Protein AF-A0A1Y2R6Y1-F1 (afdb_monomer)

Secondary structure (DSSP, 8-state):
---------PPPHHHHHHHHHHT-SEEEE-TTS-EEEEEE-SSSEEEEES-BTTB-SEEEEES-HHHHHHHHHH--STT---SS-SEEEPPPPTT----

Radius of gyration: 14.24 Å; Cα contacts (8 Å, |Δi|>4): 161; chains: 1; bounding box: 48×31×32 Å

Foldseek 3Di:
DDPPPPPVPDPDVFQVLLCVVVVFPGKDQAQVRWIKTWHDDPQWIKIFTRQGNVGGFKIFTANDPVLNVVQVVVDRHSPDDRPHGPDIDHTDPDPPDDD

Solvent-accessible surface area (backbone atoms only — not comparable to full-atom values): 5934 Å² total; per-residue (Å²): 137,81,82,81,79,80,63,83,73,69,81,50,67,65,40,54,50,40,22,65,77,67,66,36,78,44,54,45,72,29,86,76,70,38,24,37,36,33,31,80,53,100,79,33,24,34,40,32,24,46,44,48,94,90,46,59,36,37,42,39,30,12,73,48,57,65,58,42,53,54,44,61,71,67,52,49,46,61,82,59,77,73,84,81,56,78,46,67,57,77,74,50,65,90,84,71,70,84,126

pLDDT: mean 79.42, std 15.87, range [40.0, 93.81]

Structure (mmCIF, N/CA/C/O backbone):
data_AF-A0A1Y2R6Y1-F1
#
_entry.id   AF-A0A1Y2R6Y1-F1
#
loop_
_atom_site.group_PDB
_atom_site.id
_atom_site.type_symbol
_atom_site.label_atom_id
_atom_site.label_alt_id
_atom_site.label_comp_id
_atom_site.label_asym_id
_atom_site.label_entity_id
_atom_site.label_seq_id
_atom_site.pdbx_PDB_ins_code
_atom_site.Cartn_x
_atom_site.Cartn_y
_atom_site.Cartn_z
_atom_site.occupancy
_atom_site.B_iso_or_equiv
_atom_site.auth_seq_id
_atom_site.auth_comp_id
_atom_site.auth_asym_i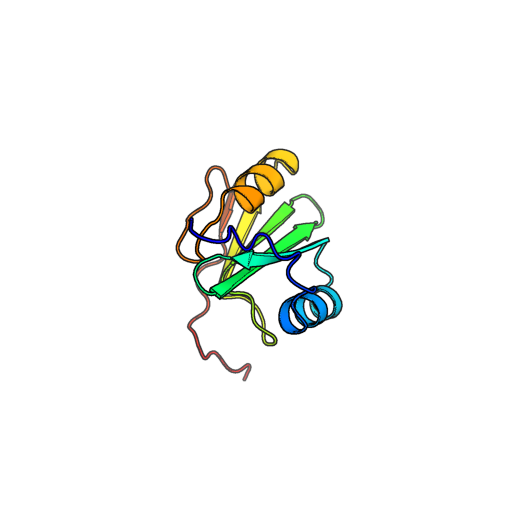d
_atom_site.auth_atom_id
_atom_site.pdbx_PDB_model_num
ATOM 1 N N . MET A 1 1 ? 32.457 11.940 7.982 1.00 40.00 1 MET A N 1
ATOM 2 C CA . MET A 1 1 ? 31.277 12.726 7.565 1.00 40.00 1 MET A CA 1
ATOM 3 C C . MET A 1 1 ? 30.648 12.012 6.386 1.00 40.00 1 MET A C 1
ATOM 5 O O . MET A 1 1 ? 31.195 12.081 5.297 1.00 40.00 1 MET A O 1
ATOM 9 N N . VAL A 1 2 ? 29.580 11.251 6.617 1.00 43.88 2 VAL A N 1
ATOM 10 C CA . VAL A 1 2 ? 28.785 10.663 5.532 1.00 43.88 2 VAL A CA 1
ATOM 11 C C . VAL A 1 2 ? 27.747 11.703 5.104 1.00 43.88 2 VAL A C 1
ATOM 13 O O . VAL A 1 2 ? 27.055 12.231 5.977 1.00 43.88 2 VAL A O 1
ATOM 16 N N . PRO A 1 3 ? 27.655 12.079 3.819 1.00 46.56 3 PRO A N 1
ATOM 17 C CA . PRO A 1 3 ? 26.595 12.965 3.379 1.00 46.56 3 PRO A CA 1
ATOM 18 C C . PRO A 1 3 ? 25.276 12.194 3.449 1.00 46.56 3 PRO A C 1
ATOM 20 O O . PRO A 1 3 ? 25.061 11.217 2.737 1.00 46.56 3 PRO A O 1
ATOM 23 N N . SER A 1 4 ? 24.417 12.636 4.363 1.00 47.62 4 SER A N 1
ATOM 24 C CA . SER A 1 4 ? 23.033 12.201 4.492 1.00 47.62 4 SER A CA 1
ATOM 25 C C . SER A 1 4 ? 22.275 12.652 3.240 1.00 47.62 4 SER A C 1
ATOM 27 O O . SER A 1 4 ? 21.855 13.804 3.136 1.00 47.62 4 SER A O 1
ATOM 29 N N . GLN A 1 5 ? 22.172 11.769 2.246 1.00 45.47 5 GLN A N 1
ATOM 30 C CA . GLN A 1 5 ? 21.352 11.963 1.051 1.00 45.47 5 GLN A CA 1
ATOM 31 C C . GLN A 1 5 ? 19.873 11.752 1.401 1.00 45.47 5 GLN A C 1
ATOM 33 O O . GLN A 1 5 ? 19.244 10.800 0.958 1.00 45.47 5 GLN A O 1
ATOM 38 N N . PHE A 1 6 ? 19.279 12.680 2.149 1.00 46.78 6 PHE A N 1
ATOM 39 C CA . PHE A 1 6 ? 17.848 12.956 1.995 1.00 46.78 6 PHE A CA 1
ATOM 40 C C . PHE A 1 6 ? 17.689 13.897 0.798 1.00 46.78 6 PHE A C 1
ATOM 42 O O . PHE A 1 6 ? 17.281 15.049 0.928 1.00 46.78 6 PHE A O 1
ATOM 49 N N . ALA A 1 7 ? 18.103 13.430 -0.382 1.00 44.59 7 ALA A N 1
ATOM 50 C CA . ALA A 1 7 ? 17.691 14.072 -1.616 1.00 44.59 7 ALA A CA 1
ATOM 51 C C . ALA A 1 7 ? 16.187 13.834 -1.721 1.00 44.59 7 ALA A C 1
ATOM 53 O O . ALA A 1 7 ? 15.746 12.690 -1.621 1.00 44.59 7 ALA A O 1
ATOM 54 N N . ALA A 1 8 ? 15.407 14.904 -1.867 1.00 46.84 8 ALA A N 1
ATOM 55 C CA . ALA A 1 8 ? 14.015 14.807 -2.270 1.00 46.84 8 ALA A CA 1
ATOM 56 C C . ALA A 1 8 ? 13.969 13.937 -3.533 1.00 46.84 8 ALA A C 1
ATOM 58 O O . ALA A 1 8 ? 14.375 14.377 -4.609 1.00 46.84 8 ALA A O 1
ATOM 59 N N . VAL A 1 9 ? 13.596 12.667 -3.358 1.00 52.00 9 VAL A N 1
ATOM 60 C CA . VAL A 1 9 ? 13.491 11.691 -4.437 1.00 52.00 9 VAL A CA 1
ATOM 61 C C . VAL A 1 9 ? 12.464 12.273 -5.392 1.00 52.00 9 VAL A C 1
ATOM 63 O O . VAL A 1 9 ? 11.314 12.488 -5.005 1.00 52.00 9 VAL A O 1
ATOM 66 N N . ALA A 1 10 ? 12.906 12.618 -6.603 1.00 52.94 10 ALA A N 1
ATOM 67 C CA . ALA A 1 10 ? 12.000 12.983 -7.680 1.00 52.94 10 ALA A CA 1
ATOM 68 C C . ALA A 1 10 ? 10.878 11.934 -7.728 1.00 52.94 10 ALA A C 1
ATOM 70 O O . ALA A 1 10 ? 11.188 10.753 -7.540 1.00 52.94 10 ALA A O 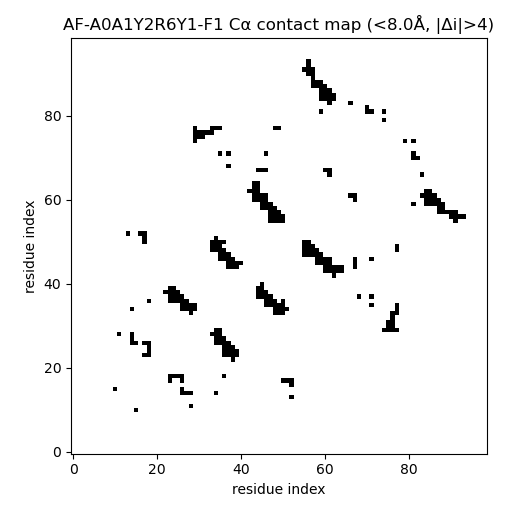1
ATOM 71 N N . PRO A 1 11 ? 9.604 12.333 -7.910 1.00 59.38 11 PRO A N 1
ATOM 72 C CA . PRO A 1 11 ? 8.507 11.378 -7.966 1.00 59.38 11 PRO A CA 1
ATOM 73 C C . PRO A 1 11 ? 8.881 10.291 -8.968 1.00 59.38 11 PRO A C 1
ATOM 75 O O . PRO A 1 11 ? 9.224 10.581 -10.114 1.00 59.38 11 PRO A O 1
ATOM 78 N N . ASP A 1 12 ? 8.941 9.054 -8.479 1.00 73.88 12 ASP A N 1
ATOM 79 C CA . ASP A 1 12 ? 9.373 7.932 -9.292 1.00 73.88 12 ASP A CA 1
ATOM 80 C C . ASP A 1 12 ? 8.388 7.813 -10.469 1.00 73.88 12 ASP A C 1
ATOM 82 O O . ASP A 1 12 ? 7.182 7.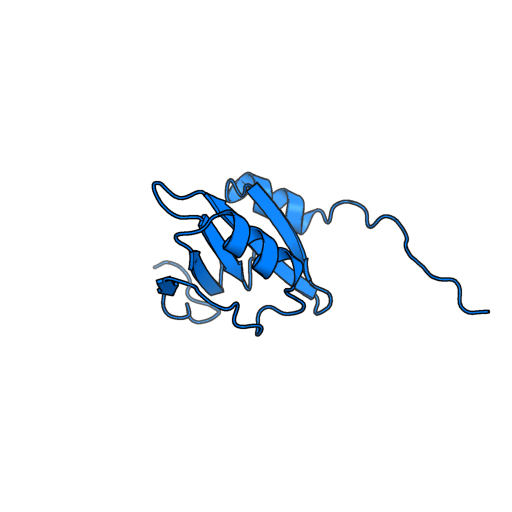671 -10.227 1.00 73.88 12 ASP A O 1
ATOM 86 N N . PRO A 1 13 ? 8.853 7.919 -11.729 1.00 81.94 13 PRO A N 1
ATOM 87 C CA . PRO A 1 13 ? 7.961 7.970 -12.884 1.00 81.94 13 PRO A CA 1
ATOM 88 C C . PRO A 1 13 ? 7.126 6.690 -13.015 1.00 81.94 13 PRO A C 1
ATOM 90 O O . PRO A 1 13 ? 6.011 6.725 -13.542 1.00 81.94 13 PRO A O 1
ATOM 93 N N . GLU A 1 14 ? 7.624 5.561 -12.498 1.00 84.81 14 GLU A N 1
ATOM 94 C CA . GLU A 1 14 ? 6.871 4.312 -12.414 1.00 84.81 14 GLU A CA 1
ATOM 95 C C . GLU A 1 14 ? 5.727 4.435 -11.400 1.00 84.81 14 GLU A C 1
ATOM 97 O O . GLU A 1 14 ? 4.588 4.084 -11.710 1.00 84.81 14 GLU A O 1
ATOM 102 N N . CYS A 1 15 ? 5.993 5.002 -10.219 1.00 87.00 15 CYS A N 1
ATOM 103 C CA . CYS A 1 15 ? 4.971 5.231 -9.196 1.00 87.00 15 CYS A CA 1
ATOM 104 C C . CYS A 1 15 ? 3.885 6.200 -9.670 1.00 87.00 15 CYS A C 1
ATOM 106 O O . CYS A 1 15 ? 2.707 5.931 -9.447 1.00 87.00 15 CYS A O 1
ATOM 108 N N . GLU A 1 16 ? 4.256 7.289 -10.347 1.00 87.88 16 GLU A N 1
ATOM 109 C CA . GLU A 1 16 ? 3.291 8.247 -10.900 1.00 87.88 16 GLU A CA 1
ATOM 110 C C . GLU A 1 16 ? 2.404 7.585 -11.962 1.00 87.88 16 GLU A C 1
ATOM 112 O O . GLU A 1 16 ? 1.176 7.703 -11.926 1.00 87.88 16 GLU A O 1
ATOM 117 N N . THR A 1 17 ? 3.012 6.806 -12.859 1.00 88.12 17 THR A N 1
ATOM 118 C CA . THR A 1 17 ? 2.281 6.058 -13.887 1.00 88.12 17 THR A CA 1
ATOM 119 C C . THR A 1 17 ? 1.314 5.052 -13.259 1.00 88.12 17 THR A C 1
ATOM 121 O O . THR A 1 17 ? 0.138 5.007 -13.623 1.00 88.12 17 THR A O 1
ATOM 124 N N . ILE A 1 18 ? 1.774 4.265 -12.281 1.00 88.75 18 ILE A N 1
ATOM 125 C CA . ILE A 1 18 ? 0.939 3.298 -11.553 1.00 88.75 18 ILE A CA 1
ATOM 126 C C . ILE A 1 18 ? -0.201 4.015 -10.826 1.00 88.75 18 ILE A C 1
ATOM 128 O O . ILE A 1 18 ? -1.340 3.545 -10.864 1.00 88.75 18 ILE A O 1
ATOM 132 N N . GLN A 1 19 ? 0.078 5.161 -10.201 1.00 90.69 19 GLN A N 1
ATOM 133 C CA . GLN A 1 19 ? -0.919 5.961 -9.498 1.00 90.69 19 GLN A CA 1
ATOM 134 C C . GLN A 1 19 ? -2.041 6.419 -10.429 1.00 90.69 19 GLN A C 1
ATOM 136 O O . GLN A 1 19 ? -3.215 6.232 -10.100 1.00 90.69 19 GLN A O 1
ATOM 141 N N . GLN A 1 20 ? -1.687 6.961 -11.595 1.00 87.12 20 GLN A N 1
ATOM 142 C CA . GLN A 1 20 ? -2.651 7.447 -12.581 1.00 87.12 20 GLN A CA 1
ATOM 143 C C . GLN A 1 20 ? -3.460 6.303 -13.208 1.00 87.12 20 GLN A C 1
ATOM 145 O O . GLN A 1 20 ? -4.685 6.386 -13.279 1.00 87.12 20 GLN A O 1
ATOM 150 N N . LEU A 1 21 ? -2.805 5.211 -13.616 1.00 86.75 21 LEU A N 1
ATOM 151 C CA . LEU A 1 21 ? -3.476 4.079 -14.266 1.00 86.75 21 LEU A CA 1
ATOM 152 C C . LEU A 1 21 ? -4.384 3.294 -13.314 1.00 86.75 21 LEU A C 1
ATOM 154 O O . LEU A 1 21 ? -5.445 2.819 -13.717 1.00 86.75 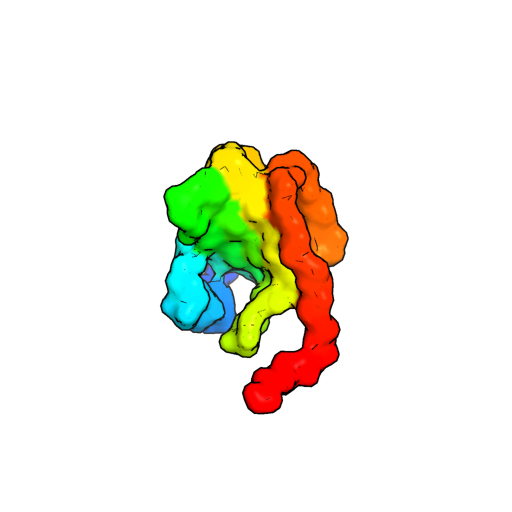21 LEU A O 1
ATOM 158 N N . GLY A 1 22 ? -3.966 3.138 -12.058 1.00 82.50 22 GLY A N 1
ATOM 159 C CA . GLY A 1 22 ? -4.725 2.415 -11.040 1.00 82.50 22 GLY A CA 1
ATOM 160 C C . GLY A 1 22 ? -5.749 3.265 -10.289 1.00 82.50 22 GLY A C 1
ATOM 161 O O . GLY A 1 22 ? -6.532 2.713 -9.514 1.00 82.50 22 GLY A O 1
ATOM 162 N N . ASN A 1 23 ? -5.758 4.586 -10.513 1.00 87.38 23 ASN A N 1
ATOM 163 C CA . ASN A 1 23 ? -6.530 5.556 -9.736 1.00 87.38 23 ASN A CA 1
ATOM 164 C C . ASN A 1 23 ? -6.317 5.366 -8.220 1.00 87.38 23 ASN A C 1
ATOM 166 O O . ASN A 1 23 ? -7.267 5.232 -7.439 1.00 87.38 23 ASN A O 1
ATOM 170 N N . TYR A 1 24 ? -5.046 5.264 -7.826 1.00 90.00 24 TYR A N 1
ATOM 171 C CA . TYR A 1 24 ? -4.636 5.105 -6.435 1.00 90.00 24 TYR A CA 1
ATOM 172 C C . TYR A 1 24 ? -4.567 6.469 -5.740 1.00 90.00 24 TYR A C 1
ATOM 174 O O . TYR A 1 24 ? -4.170 7.473 -6.330 1.00 90.00 24 TYR A O 1
ATOM 182 N N . LEU A 1 25 ? -4.914 6.501 -4.453 1.00 90.75 25 LEU A N 1
ATOM 183 C CA . LEU A 1 25 ? -4.798 7.702 -3.622 1.00 90.75 25 LEU A CA 1
ATOM 184 C C . LEU A 1 25 ? -3.338 8.087 -3.415 1.00 90.75 25 LEU A C 1
ATOM 186 O O . LEU A 1 25 ? -2.986 9.262 -3.454 1.00 90.75 25 LEU A O 1
ATOM 190 N N . GLN A 1 26 ? -2.507 7.080 -3.168 1.00 91.38 26 GLN A N 1
ATOM 191 C CA . GLN A 1 26 ? -1.096 7.256 -2.890 1.00 91.38 26 GLN A CA 1
ATOM 192 C C . GLN A 1 26 ? -0.335 6.027 -3.366 1.00 91.38 26 GLN A C 1
ATOM 194 O O . GLN A 1 26 ? -0.777 4.901 -3.146 1.00 91.38 26 GLN A O 1
ATOM 199 N N . VAL A 1 27 ? 0.808 6.249 -4.005 1.00 91.38 27 VAL A N 1
ATOM 200 C CA . VAL A 1 27 ? 1.742 5.201 -4.419 1.00 91.38 27 VAL A CA 1
ATOM 201 C C . VAL A 1 27 ? 3.125 5.603 -3.942 1.00 91.38 27 VAL A C 1
ATOM 203 O O . VAL A 1 27 ? 3.488 6.777 -4.021 1.00 91.38 27 VAL A O 1
ATOM 206 N N . ARG A 1 28 ? 3.891 4.650 -3.414 1.00 91.00 28 ARG A N 1
ATOM 207 C CA . ARG A 1 28 ? 5.294 4.881 -3.067 1.00 91.00 28 ARG A CA 1
ATOM 208 C C . ARG A 1 28 ? 6.139 3.653 -3.345 1.00 91.00 28 ARG A C 1
ATOM 210 O O . ARG A 1 28 ? 5.681 2.525 -3.161 1.00 91.00 28 ARG A O 1
ATOM 217 N N . ARG A 1 29 ? 7.396 3.900 -3.703 1.00 90.62 29 ARG A N 1
ATOM 218 C CA . ARG A 1 29 ? 8.436 2.877 -3.708 1.00 90.62 29 ARG A CA 1
ATOM 219 C C . ARG A 1 29 ? 8.932 2.656 -2.282 1.00 90.62 29 ARG A C 1
ATOM 221 O O . ARG A 1 29 ? 9.189 3.619 -1.556 1.00 90.62 29 ARG A O 1
ATOM 228 N N . LEU A 1 30 ? 8.999 1.400 -1.875 1.00 89.50 30 LEU A N 1
ATOM 229 C CA . LEU A 1 30 ? 9.522 0.970 -0.590 1.00 89.50 30 LEU A CA 1
ATOM 230 C C . LEU A 1 30 ? 11.061 0.854 -0.654 1.00 89.50 30 LEU A C 1
ATOM 232 O O . LEU A 1 30 ? 11.628 0.810 -1.749 1.00 89.50 30 LEU A O 1
ATOM 236 N N . PRO A 1 31 ? 11.763 0.844 0.495 1.00 87.50 31 PRO A N 1
ATOM 237 C CA . PRO A 1 31 ? 13.225 0.748 0.539 1.00 87.50 31 PRO A CA 1
ATOM 238 C C . PRO A 1 31 ? 13.832 -0.493 -0.131 1.00 87.50 31 PRO A C 1
ATOM 240 O O . PRO A 1 31 ? 14.977 -0.431 -0.572 1.00 87.50 31 PRO A O 1
ATOM 243 N N . ASP A 1 32 ? 13.091 -1.597 -0.227 1.00 85.00 32 ASP A N 1
ATOM 244 C CA . ASP A 1 32 ? 13.504 -2.813 -0.944 1.00 85.00 32 ASP A CA 1
ATOM 245 C C . ASP A 1 32 ? 13.361 -2.705 -2.479 1.00 85.00 32 ASP A C 1
ATOM 247 O O . ASP A 1 32 ? 13.801 -3.588 -3.212 1.00 85.00 32 ASP A O 1
ATOM 251 N N . GLY A 1 33 ? 12.773 -1.612 -2.975 1.00 85.38 33 GLY A N 1
ATOM 252 C CA . GLY A 1 33 ? 12.520 -1.358 -4.392 1.00 85.38 33 GLY A CA 1
ATOM 253 C C . GLY A 1 33 ? 11.133 -1.787 -4.875 1.00 85.38 33 GLY A C 1
ATOM 254 O O . GLY A 1 33 ? 10.759 -1.417 -5.997 1.00 85.38 33 GLY A O 1
ATOM 255 N N . SER A 1 34 ? 10.358 -2.493 -4.046 1.00 89.00 34 SER A N 1
ATOM 256 C CA . SER A 1 34 ? 8.967 -2.852 -4.332 1.00 89.00 34 SER A CA 1
ATOM 257 C C . SER A 1 34 ? 8.055 -1.619 -4.269 1.00 89.00 34 SER A C 1
ATOM 259 O O . SER A 1 34 ? 8.428 -0.563 -3.752 1.00 89.00 34 SER A O 1
ATOM 261 N N . ILE A 1 35 ? 6.851 -1.709 -4.837 1.00 91.25 35 ILE A N 1
ATOM 262 C CA . ILE A 1 35 ? 5.909 -0.583 -4.882 1.00 91.25 35 ILE A CA 1
ATOM 263 C C . ILE A 1 35 ? 4.651 -0.937 -4.099 1.00 91.25 35 ILE A C 1
ATOM 265 O O . ILE A 1 35 ? 4.016 -1.970 -4.331 1.00 91.25 35 ILE A O 1
ATOM 269 N N . ALA A 1 36 ? 4.259 -0.034 -3.207 1.00 92.50 36 ALA A N 1
ATOM 270 C CA . ALA A 1 36 ? 3.012 -0.111 -2.468 1.00 92.50 36 ALA A CA 1
ATOM 271 C C . ALA A 1 36 ? 2.047 0.984 -2.928 1.00 92.50 36 ALA A C 1
ATOM 273 O O . ALA A 1 36 ? 2.451 2.119 -3.195 1.00 92.50 36 ALA A O 1
ATOM 274 N N . ALA A 1 37 ? 0.757 0.663 -2.959 1.00 92.44 37 ALA A N 1
ATOM 275 C CA . ALA A 1 37 ? -0.301 1.608 -3.288 1.00 92.44 37 ALA A CA 1
ATOM 276 C C . ALA A 1 37 ? -1.446 1.566 -2.274 1.00 92.44 37 ALA A C 1
ATOM 278 O O . ALA A 1 37 ? -1.705 0.554 -1.624 1.00 92.44 37 ALA A O 1
ATOM 279 N N . LEU A 1 38 ? -2.162 2.678 -2.162 1.00 93.81 38 LEU A N 1
ATOM 280 C CA . LEU A 1 38 ? -3.318 2.854 -1.297 1.00 93.81 38 LEU A CA 1
ATOM 281 C C . LEU A 1 38 ? -4.512 3.300 -2.142 1.00 93.81 38 LEU A C 1
ATOM 283 O O . LEU A 1 38 ? -4.392 4.213 -2.958 1.00 93.81 38 LEU A O 1
ATOM 287 N N . GLN A 1 39 ? -5.680 2.698 -1.932 1.00 92.88 39 GLN A N 1
ATOM 288 C CA . GLN A 1 39 ? -6.915 3.073 -2.623 1.00 92.88 39 GLN A CA 1
ATOM 289 C C . GLN A 1 39 ? -8.111 3.017 -1.688 1.00 92.88 39 GLN A C 1
ATOM 291 O O . GLN A 1 39 ? -8.216 2.111 -0.862 1.00 92.88 39 GLN A O 1
ATOM 296 N N . ASP A 1 40 ? -9.062 3.923 -1.882 1.00 91.00 40 ASP A N 1
ATOM 297 C CA . ASP A 1 40 ? -10.391 3.761 -1.305 1.00 91.00 40 ASP A CA 1
ATOM 298 C C . ASP A 1 40 ? -11.261 2.863 -2.188 1.00 91.00 40 ASP A C 1
ATOM 300 O O . ASP A 1 40 ? -11.364 3.039 -3.401 1.00 91.00 40 ASP A O 1
ATOM 304 N N . LEU A 1 41 ? -11.900 1.889 -1.550 1.00 85.88 41 LEU A N 1
ATOM 305 C CA . LEU A 1 41 ? -13.000 1.104 -2.095 1.00 85.88 41 LEU A CA 1
ATOM 306 C C . LEU A 1 41 ? -14.330 1.654 -1.554 1.00 85.88 41 LEU A C 1
ATOM 308 O O . LEU A 1 41 ? -14.359 2.559 -0.722 1.00 85.88 41 LEU A O 1
ATOM 312 N N . LEU A 1 42 ? -15.448 1.058 -1.987 1.00 85.69 42 LEU A N 1
ATOM 313 C CA . LEU A 1 42 ? -16.801 1.514 -1.634 1.00 85.69 42 LEU A CA 1
ATOM 314 C C . LEU A 1 42 ? -17.030 1.669 -0.115 1.00 85.69 42 LEU A C 1
ATOM 316 O O . LEU A 1 42 ? -17.709 2.596 0.314 1.00 85.69 42 LEU A O 1
ATOM 320 N N . PHE A 1 43 ? -16.453 0.773 0.696 1.00 84.19 43 PHE A N 1
ATOM 321 C CA . PHE A 1 43 ? -16.633 0.746 2.158 1.00 84.19 43 PHE A CA 1
ATOM 322 C C . PHE A 1 43 ? -15.333 0.580 2.952 1.00 84.19 43 PHE A C 1
ATOM 324 O O . PHE A 1 43 ? -15.346 0.660 4.175 1.00 84.19 43 PHE A O 1
ATOM 331 N N . THR A 1 44 ? -14.220 0.299 2.280 1.00 89.31 44 THR A N 1
ATOM 332 C CA . THR A 1 44 ? -12.950 -0.085 2.906 1.00 89.31 44 THR A CA 1
ATOM 333 C C . THR A 1 44 ? -11.805 0.654 2.243 1.00 89.31 44 THR A C 1
ATOM 335 O O . THR A 1 44 ? -11.939 1.118 1.114 1.00 89.31 44 THR A O 1
ATOM 338 N N . ARG A 1 45 ? -10.665 0.748 2.922 1.00 92.38 45 ARG A N 1
ATOM 339 C CA . ARG A 1 45 ? -9.421 1.215 2.309 1.00 92.38 45 ARG A CA 1
ATOM 340 C C . ARG A 1 45 ? -8.529 0.017 2.041 1.00 92.38 45 ARG A C 1
ATOM 342 O O . ARG A 1 45 ? -8.310 -0.808 2.925 1.00 92.38 45 ARG A O 1
ATOM 349 N N . ALA A 1 46 ? -8.071 -0.110 0.806 1.00 90.44 46 ALA A N 1
ATOM 350 C CA . ALA A 1 46 ? -7.225 -1.198 0.362 1.00 90.44 46 ALA A CA 1
ATOM 351 C C . ALA A 1 46 ? -5.778 -0.733 0.230 1.00 90.44 46 ALA A C 1
ATOM 353 O O . ALA A 1 46 ? -5.486 0.306 -0.360 1.00 90.44 46 ALA A O 1
ATOM 354 N N . LEU A 1 47 ? -4.892 -1.552 0.771 1.00 92.25 47 LEU A N 1
ATOM 355 C CA . LEU A 1 47 ? -3.457 -1.464 0.622 1.00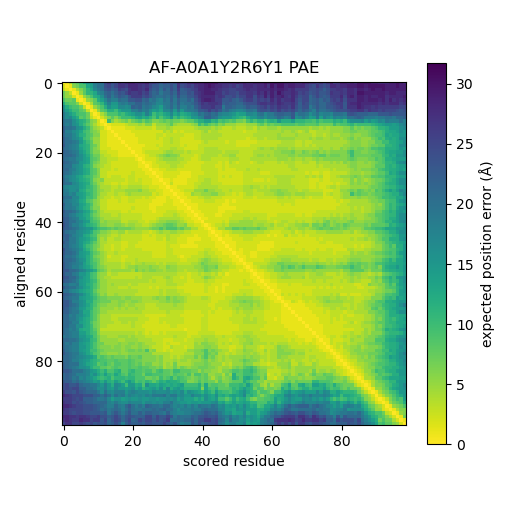 92.25 47 LEU A CA 1
ATOM 356 C C . LEU A 1 47 ? -3.032 -2.542 -0.371 1.00 92.25 47 LEU A C 1
ATOM 358 O O . LEU A 1 47 ? -3.406 -3.707 -0.225 1.00 92.25 47 LEU A O 1
ATOM 362 N N . PHE A 1 48 ? -2.264 -2.155 -1.376 1.00 90.88 48 PHE A N 1
ATOM 363 C CA . PHE A 1 48 ? -1.740 -3.026 -2.416 1.00 90.88 48 PHE A CA 1
ATOM 364 C C . PHE A 1 48 ? -0.221 -3.106 -2.280 1.00 90.88 48 PHE A C 1
ATOM 366 O O . PHE A 1 48 ? 0.431 -2.072 -2.152 1.00 90.88 48 PHE A O 1
ATOM 373 N N . LEU A 1 49 ? 0.328 -4.318 -2.314 1.00 90.38 49 LEU A N 1
ATOM 374 C CA . LEU A 1 49 ? 1.769 -4.587 -2.300 1.00 90.38 49 LEU A CA 1
ATOM 375 C C . LEU A 1 49 ? 2.182 -5.285 -3.597 1.00 90.38 49 LEU A C 1
ATOM 377 O O . LEU A 1 49 ? 1.353 -5.944 -4.240 1.00 90.38 49 LEU A O 1
ATOM 381 N N . GLY A 1 50 ? 3.453 -5.131 -3.971 1.00 88.06 50 GLY A N 1
ATOM 382 C CA . GLY A 1 50 ? 3.984 -5.663 -5.226 1.00 88.06 50 GLY A CA 1
ATOM 383 C C . GLY A 1 50 ? 3.301 -5.026 -6.438 1.00 88.06 50 GLY A C 1
ATOM 384 O O . GLY A 1 50 ? 2.876 -5.715 -7.365 1.00 88.06 50 GLY A O 1
ATOM 385 N N . CYS A 1 51 ? 3.066 -3.711 -6.395 1.00 88.81 51 CYS A N 1
ATOM 386 C CA . CYS A 1 51 ? 2.423 -3.003 -7.495 1.00 88.81 51 CYS A CA 1
ATOM 387 C C . CYS A 1 51 ? 3.373 -2.909 -8.693 1.00 88.81 51 CYS A C 1
ATOM 389 O O . CYS A 1 51 ? 4.534 -2.540 -8.566 1.00 88.81 51 CYS A O 1
ATOM 391 N N . THR A 1 52 ? 2.851 -3.201 -9.875 1.00 86.19 52 THR A N 1
ATOM 392 C CA . THR A 1 52 ? 3.537 -3.066 -11.160 1.00 86.19 52 THR A CA 1
ATOM 393 C C . THR A 1 52 ? 2.590 -2.408 -12.158 1.00 86.19 52 THR A C 1
ATOM 395 O O . THR A 1 52 ? 1.388 -2.279 -11.910 1.00 86.19 52 THR A O 1
ATOM 398 N N . TYR A 1 53 ? 3.094 -2.061 -13.342 1.00 81.06 53 TYR A N 1
ATOM 399 C CA . TYR A 1 53 ? 2.262 -1.572 -14.448 1.00 81.06 53 TYR A CA 1
ATOM 400 C C . TYR A 1 53 ? 1.082 -2.508 -14.787 1.00 81.06 53 TYR A C 1
ATOM 402 O O . TYR A 1 53 ? 0.022 -2.071 -15.231 1.00 81.06 53 TYR A O 1
ATOM 410 N N . TRP A 1 54 ? 1.250 -3.812 -14.556 1.00 80.75 54 TRP A N 1
ATOM 411 C CA . TRP A 1 54 ? 0.281 -4.842 -14.935 1.00 80.75 54 TRP A CA 1
ATOM 412 C C . TRP A 1 54 ? -0.713 -5.198 -13.822 1.00 80.75 54 TRP A C 1
ATOM 414 O O . TRP A 1 54 ? -1.672 -5.942 -14.065 1.00 80.75 54 TRP A O 1
ATOM 424 N N . GLY A 1 55 ? -0.510 -4.688 -12.605 1.00 84.00 55 GLY A N 1
ATOM 425 C CA . GLY A 1 55 ? -1.382 -4.954 -11.468 1.00 84.00 55 GLY A CA 1
ATOM 426 C C . GLY A 1 55 ? -0.645 -4.960 -10.136 1.00 84.00 55 GLY A C 1
ATOM 427 O O . GLY A 1 55 ? 0.208 -4.125 -9.879 1.00 84.00 55 GLY A O 1
ATOM 428 N N . TRP A 1 56 ? -1.020 -5.889 -9.268 1.00 88.00 56 TRP A N 1
ATOM 429 C CA . TRP A 1 56 ? -0.506 -6.017 -7.907 1.00 88.00 56 TRP A CA 1
ATOM 430 C C . TRP A 1 56 ? -0.491 -7.487 -7.504 1.00 88.00 56 TRP A C 1
ATOM 432 O O . TRP A 1 56 ? -1.279 -8.287 -8.029 1.00 88.00 56 TRP A O 1
ATOM 442 N N . GLU A 1 57 ? 0.377 -7.829 -6.560 1.00 85.62 57 GLU A N 1
ATOM 443 C CA . GLU A 1 57 ? 0.516 -9.197 -6.060 1.00 85.62 57 GLU A CA 1
ATOM 444 C C . GLU A 1 57 ? -0.423 -9.467 -4.890 1.00 85.62 57 GLU A C 1
ATOM 446 O O . GLU A 1 57 ? -1.145 -10.470 -4.876 1.00 85.62 57 GLU A O 1
ATOM 451 N N . ARG A 1 58 ? -0.478 -8.527 -3.938 1.00 86.56 58 ARG A N 1
ATOM 452 C CA . ARG A 1 58 ? -1.253 -8.670 -2.701 1.00 86.56 58 ARG A CA 1
ATOM 453 C C . ARG A 1 58 ? -2.128 -7.456 -2.452 1.00 86.56 58 ARG A C 1
ATOM 455 O O . ARG A 1 58 ? -1.753 -6.324 -2.743 1.00 86.56 58 ARG A O 1
ATOM 462 N N . ARG A 1 59 ? -3.305 -7.705 -1.874 1.00 90.62 59 ARG A N 1
ATOM 463 C CA . ARG A 1 59 ? -4.247 -6.661 -1.462 1.00 90.62 59 ARG A CA 1
ATOM 464 C C . ARG A 1 59 ? -4.821 -6.954 -0.086 1.00 90.62 59 ARG A C 1
ATOM 466 O O . ARG A 1 59 ? -5.494 -7.973 0.092 1.00 90.62 59 ARG A O 1
ATOM 473 N N . PHE A 1 60 ? -4.631 -6.010 0.823 1.00 90.00 60 PHE A N 1
ATOM 474 C CA . PHE A 1 60 ? -5.120 -6.019 2.195 1.00 90.00 60 PHE A CA 1
ATOM 475 C C . PHE A 1 60 ? -6.189 -4.943 2.354 1.00 90.00 60 PHE A C 1
ATOM 477 O O . PHE A 1 60 ? -5.929 -3.763 2.141 1.00 90.00 60 PHE A O 1
ATOM 484 N N . CYS A 1 61 ? -7.410 -5.340 2.697 1.00 90.19 61 CYS A N 1
ATOM 485 C CA . CYS A 1 61 ? -8.510 -4.410 2.924 1.00 90.19 61 CYS A CA 1
ATOM 486 C C . CYS A 1 61 ? -8.675 -4.138 4.419 1.00 90.19 61 CYS A C 1
ATOM 488 O O . CYS A 1 61 ? -8.725 -5.070 5.222 1.00 90.19 61 CYS A O 1
ATOM 490 N N . PHE A 1 62 ? -8.859 -2.871 4.768 1.00 90.69 62 PHE A N 1
ATOM 491 C CA . PHE A 1 62 ? -9.089 -2.389 6.124 1.00 90.69 62 PHE A CA 1
ATOM 492 C C . PHE A 1 62 ? -10.462 -1.720 6.203 1.00 90.69 62 PHE A C 1
ATOM 494 O O . PHE A 1 62 ? -10.841 -0.954 5.312 1.00 90.69 62 PHE A O 1
ATOM 501 N N . SER A 1 63 ? -11.213 -1.998 7.270 1.00 89.31 63 SER A N 1
ATOM 502 C CA . SER A 1 63 ? -12.418 -1.228 7.613 1.00 89.31 63 SER A CA 1
ATOM 503 C C . SER A 1 63 ? -12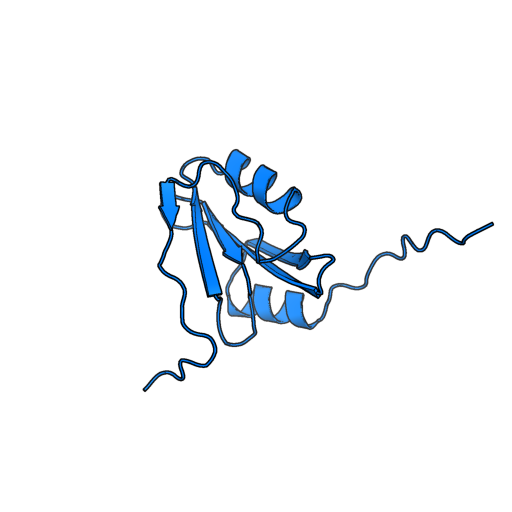.064 0.179 8.093 1.00 89.31 63 SER A C 1
ATOM 505 O O . SER A 1 63 ? -12.779 1.131 7.794 1.00 89.31 63 SER A O 1
ATOM 507 N N . ASP A 1 64 ? -10.948 0.306 8.810 1.00 89.12 64 ASP A N 1
ATOM 508 C CA . ASP A 1 64 ? -10.437 1.566 9.337 1.00 89.12 64 ASP A CA 1
ATOM 509 C C . ASP A 1 64 ? -9.446 2.209 8.351 1.00 89.12 64 ASP A C 1
ATOM 511 O O . ASP A 1 64 ? -8.389 1.655 8.031 1.00 89.12 64 ASP A O 1
ATOM 515 N N . ARG A 1 65 ? -9.807 3.400 7.858 1.00 88.81 65 ARG A N 1
ATOM 516 C CA . ARG A 1 65 ? -9.016 4.154 6.877 1.00 88.81 65 ARG A CA 1
ATOM 517 C C . ARG A 1 65 ? -7.734 4.734 7.468 1.00 88.81 65 ARG A C 1
ATOM 519 O O . ARG A 1 65 ? -6.743 4.836 6.742 1.00 88.81 65 ARG A O 1
ATOM 526 N N . GLU A 1 66 ? -7.754 5.127 8.739 1.00 88.81 66 GLU A N 1
ATOM 527 C CA . GLU A 1 66 ? -6.580 5.675 9.422 1.00 88.81 66 GLU A CA 1
ATOM 528 C C . GLU A 1 66 ? -5.582 4.564 9.709 1.00 88.81 66 GLU A C 1
ATOM 530 O O . GLU A 1 66 ? -4.386 4.725 9.459 1.00 88.81 66 GLU A O 1
ATOM 535 N N . ARG A 1 67 ? -6.082 3.393 10.120 1.00 89.06 67 ARG A N 1
ATOM 536 C CA . ARG A 1 67 ? -5.242 2.206 10.292 1.00 89.06 67 ARG A CA 1
ATOM 537 C C . ARG A 1 67 ? -4.543 1.821 8.993 1.00 89.06 67 ARG A C 1
ATOM 539 O O . ARG A 1 67 ? -3.336 1.614 9.005 1.00 89.06 67 ARG A O 1
ATOM 546 N N . ALA A 1 68 ? -5.260 1.810 7.867 1.00 89.12 68 ALA A N 1
ATOM 547 C CA . ALA A 1 68 ? -4.658 1.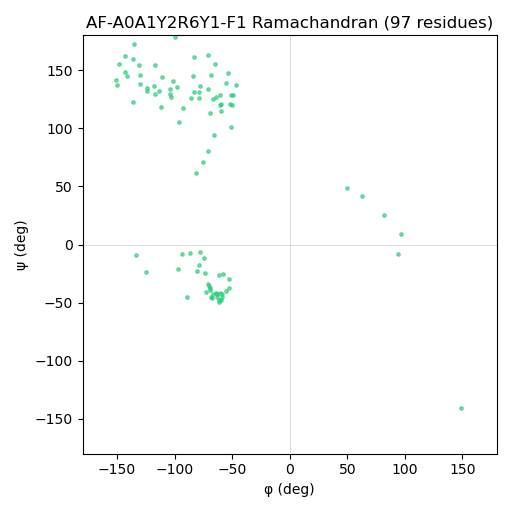527 6.563 1.00 89.12 68 ALA A CA 1
ATOM 548 C C . ALA A 1 68 ? -3.530 2.508 6.204 1.00 89.12 68 ALA A C 1
ATOM 550 O O . ALA A 1 68 ? -2.493 2.088 5.702 1.00 89.12 68 ALA A O 1
ATOM 551 N N . ALA A 1 69 ? -3.717 3.806 6.468 1.00 89.12 69 ALA A N 1
ATOM 552 C CA . ALA A 1 69 ? -2.692 4.817 6.213 1.00 89.12 69 ALA A CA 1
ATOM 553 C C . ALA A 1 69 ? -1.490 4.673 7.165 1.00 89.12 69 ALA A C 1
ATOM 555 O O . ALA A 1 69 ? -0.345 4.814 6.741 1.00 89.12 69 ALA A O 1
ATOM 556 N N . SER A 1 70 ? -1.740 4.357 8.440 1.00 91.38 70 SER A N 1
ATOM 557 C CA . SER A 1 70 ? -0.686 4.097 9.424 1.00 91.38 70 SER A CA 1
ATOM 558 C C . SER A 1 70 ? 0.168 2.898 9.015 1.00 91.38 70 SER A C 1
ATOM 560 O O . SER A 1 70 ? 1.389 3.017 8.951 1.00 91.38 70 SER A O 1
ATOM 562 N N . GLU A 1 71 ? -0.464 1.778 8.660 1.00 91.19 71 GLU A N 1
ATOM 563 C CA . GLU A 1 71 ? 0.233 0.580 8.187 1.00 91.19 71 GLU A CA 1
ATOM 564 C C . GLU A 1 71 ? 0.968 0.843 6.872 1.00 91.19 71 GLU A C 1
ATOM 566 O O . GLU A 1 71 ? 2.135 0.487 6.745 1.00 91.19 71 GLU A O 1
ATOM 571 N N . PHE A 1 72 ? 0.347 1.563 5.932 1.00 90.69 72 PHE A N 1
ATOM 572 C CA . PHE A 1 72 ? 0.989 1.948 4.676 1.00 90.69 72 PHE A CA 1
ATOM 573 C C . PHE A 1 72 ? 2.300 2.701 4.882 1.00 90.69 72 PHE A C 1
ATOM 575 O O . PHE A 1 72 ? 3.259 2.435 4.163 1.00 90.69 72 PHE A O 1
ATOM 582 N N . ASN A 1 73 ? 2.365 3.593 5.872 1.00 89.06 73 ASN A N 1
ATOM 583 C CA . ASN A 1 73 ? 3.572 4.354 6.196 1.00 89.06 73 ASN A CA 1
ATOM 584 C C . ASN A 1 73 ? 4.658 3.514 6.886 1.00 89.06 73 ASN A C 1
ATOM 586 O O . ASN A 1 73 ? 5.833 3.867 6.797 1.00 89.06 73 ASN A O 1
ATOM 590 N N . LYS A 1 74 ? 4.284 2.415 7.554 1.00 90.69 74 LYS A N 1
ATOM 591 C CA . LYS A 1 74 ? 5.221 1.507 8.234 1.00 90.69 74 LYS A CA 1
ATOM 592 C C . LYS A 1 74 ? 5.896 0.516 7.293 1.00 90.69 74 LYS A C 1
ATOM 594 O O . LYS A 1 74 ? 6.962 0.027 7.641 1.00 90.69 74 LYS A O 1
ATOM 599 N N . LEU A 1 75 ? 5.294 0.233 6.135 1.00 88.50 75 LEU A N 1
ATOM 600 C CA . LEU A 1 75 ? 5.835 -0.730 5.174 1.00 88.50 75 LEU A CA 1
ATOM 601 C C . LEU A 1 75 ? 7.267 -0.389 4.761 1.00 88.50 75 LEU A C 1
ATOM 603 O O . LEU A 1 75 ? 7.597 0.771 4.485 1.00 88.50 75 LEU A O 1
ATOM 607 N N . VAL A 1 76 ? 8.080 -1.428 4.671 1.00 88.62 76 VAL A N 1
ATOM 608 C CA . VAL A 1 76 ? 9.474 -1.389 4.238 1.00 88.62 76 VAL A CA 1
ATOM 609 C C . VAL A 1 76 ? 9.703 -2.358 3.073 1.00 88.62 76 VAL A C 1
ATOM 611 O O . VAL A 1 76 ? 10.610 -2.131 2.275 1.00 88.62 76 VAL A O 1
ATOM 614 N N . SER A 1 77 ? 8.856 -3.385 2.950 1.00 87.38 77 SER A N 1
ATOM 615 C CA . SER A 1 77 ? 8.859 -4.364 1.864 1.00 87.38 77 SER A CA 1
ATOM 616 C C . SER A 1 77 ? 7.445 -4.804 1.452 1.00 87.38 77 SER A C 1
ATOM 618 O O . SER A 1 77 ? 6.478 -4.605 2.189 1.00 87.38 77 SER A O 1
ATOM 620 N N . ASP A 1 78 ? 7.300 -5.403 0.269 1.00 84.19 78 ASP A N 1
ATOM 621 C CA . ASP A 1 78 ? 6.069 -6.080 -0.170 1.00 84.19 78 ASP A CA 1
ATOM 622 C C . ASP A 1 78 ? 5.838 -7.446 0.507 1.00 84.19 78 ASP A C 1
ATOM 624 O O . ASP A 1 78 ? 4.732 -8.012 0.456 1.00 84.19 78 ASP A O 1
ATOM 628 N N . GLU A 1 79 ? 6.861 -7.952 1.193 1.00 84.00 79 GLU A N 1
ATOM 629 C CA . GLU A 1 79 ? 6.773 -9.102 2.084 1.00 84.00 79 GLU A CA 1
ATOM 630 C C . GLU A 1 79 ? 6.176 -8.754 3.450 1.00 84.00 79 GLU A C 1
ATOM 632 O O . GLU A 1 79 ? 5.680 -9.651 4.140 1.00 84.00 79 GLU A O 1
ATOM 637 N N . ASP A 1 80 ? 6.146 -7.468 3.812 1.00 84.25 80 ASP A N 1
ATOM 638 C CA . ASP A 1 80 ? 5.551 -7.026 5.066 1.00 84.25 80 ASP A CA 1
ATOM 639 C C . ASP A 1 80 ? 4.048 -7.313 5.068 1.00 84.25 80 ASP A C 1
ATOM 641 O O . ASP A 1 80 ? 3.291 -6.910 4.181 1.00 84.25 80 ASP A O 1
ATOM 645 N N . ILE A 1 81 ? 3.594 -8.007 6.110 1.00 84.31 81 ILE A N 1
ATOM 646 C CA . ILE A 1 81 ? 2.177 -8.293 6.312 1.00 84.31 81 ILE A CA 1
ATOM 647 C C . ILE A 1 81 ? 1.634 -7.222 7.258 1.00 84.31 81 ILE A C 1
ATOM 649 O O . ILE A 1 81 ? 1.905 -7.295 8.457 1.00 84.31 81 ILE A O 1
ATOM 653 N N . PRO A 1 82 ? 0.863 -6.237 6.762 1.00 83.19 82 PRO A N 1
ATOM 654 C CA . PRO A 1 82 ? 0.306 -5.209 7.628 1.00 83.19 82 PRO A CA 1
ATOM 655 C C . PRO A 1 82 ? -0.698 -5.828 8.608 1.00 83.19 82 PRO A C 1
ATOM 657 O O . PRO A 1 82 ? -1.300 -6.868 8.328 1.00 83.19 82 PRO A O 1
ATOM 660 N N . GLU A 1 83 ? -0.917 -5.194 9.756 1.00 82.75 83 GLU A N 1
ATOM 661 C CA . GLU A 1 83 ? -1.759 -5.757 10.815 1.00 82.75 83 GLU A CA 1
ATOM 662 C C . GLU A 1 83 ? -3.170 -5.157 10.863 1.00 82.75 83 GLU A C 1
ATOM 664 O O . GLU A 1 83 ? -3.381 -3.945 10.790 1.00 82.75 83 GLU A O 1
ATOM 669 N N . GLY A 1 84 ? -4.168 -6.011 11.113 1.00 78.94 84 GLY A N 1
ATOM 670 C CA . GLY A 1 84 ? -5.563 -5.592 11.295 1.00 78.94 84 GLY A CA 1
ATOM 671 C C . GLY A 1 84 ? -6.339 -5.352 10.004 1.00 78.94 84 GLY A C 1
ATOM 672 O O . GLY A 1 84 ? -7.316 -4.601 9.999 1.00 78.94 84 GLY A O 1
ATOM 673 N N . TRP A 1 85 ? -5.924 -6.001 8.918 1.00 82.19 85 TRP A N 1
ATOM 674 C CA . TRP A 1 85 ? -6.771 -6.159 7.742 1.00 82.19 85 TRP A CA 1
ATOM 675 C C . TRP A 1 85 ? -7.944 -7.090 8.055 1.00 82.19 85 TRP A C 1
ATOM 677 O O . TRP A 1 85 ? -7.830 -8.050 8.814 1.00 82.19 85 TRP A O 1
ATOM 687 N N . ILE A 1 86 ? -9.084 -6.806 7.433 1.00 80.31 86 ILE A N 1
ATOM 688 C CA . ILE A 1 86 ? -10.319 -7.588 7.574 1.00 80.31 86 ILE A CA 1
ATOM 689 C C . ILE A 1 86 ? -10.503 -8.591 6.432 1.00 80.31 86 ILE A C 1
ATOM 691 O O . ILE A 1 86 ? -11.252 -9.553 6.560 1.00 80.31 86 ILE A O 1
ATOM 695 N N . ALA A 1 87 ? -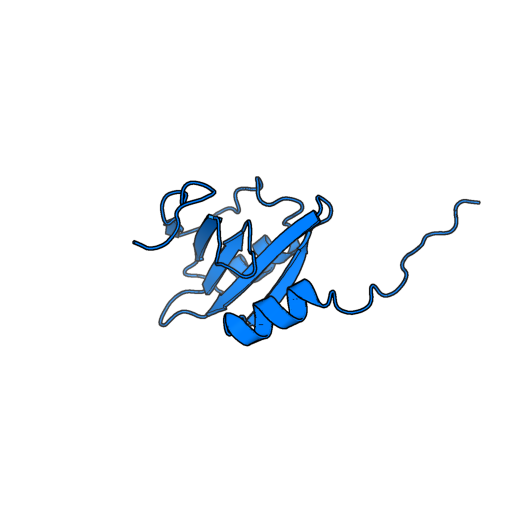9.836 -8.364 5.298 1.00 79.06 87 ALA A N 1
ATOM 696 C CA . ALA A 1 87 ? -9.850 -9.272 4.161 1.00 79.06 87 ALA A CA 1
ATOM 697 C C . ALA A 1 87 ? -8.547 -9.176 3.362 1.00 79.06 87 ALA A C 1
ATOM 699 O O . ALA A 1 87 ? -8.024 -8.083 3.138 1.00 79.06 87 ALA A O 1
ATOM 700 N N . ARG A 1 88 ? -8.071 -10.323 2.875 1.00 78.81 88 ARG A N 1
ATOM 701 C CA . ARG A 1 88 ? -6.923 -10.451 1.972 1.00 78.81 88 ARG A CA 1
ATOM 702 C C . ARG A 1 88 ? -7.370 -11.200 0.720 1.00 78.81 88 ARG A C 1
ATOM 704 O O . ARG A 1 88 ? -8.017 -12.240 0.833 1.00 78.81 88 ARG A O 1
ATOM 711 N N . ARG A 1 89 ? -7.047 -10.694 -0.477 1.00 71.06 89 ARG A N 1
ATOM 712 C CA . ARG A 1 89 ? -7.186 -11.517 -1.696 1.00 71.06 89 ARG A CA 1
ATOM 713 C C . ARG A 1 89 ? -5.986 -12.484 -1.757 1.00 71.06 89 ARG A C 1
ATOM 715 O O . ARG A 1 89 ? -4.881 -12.020 -1.478 1.00 71.06 89 ARG A O 1
ATOM 722 N N . PRO A 1 90 ? -6.171 -13.781 -2.086 1.00 60.59 90 PRO A N 1
ATOM 723 C CA . PRO A 1 90 ? -5.051 -14.704 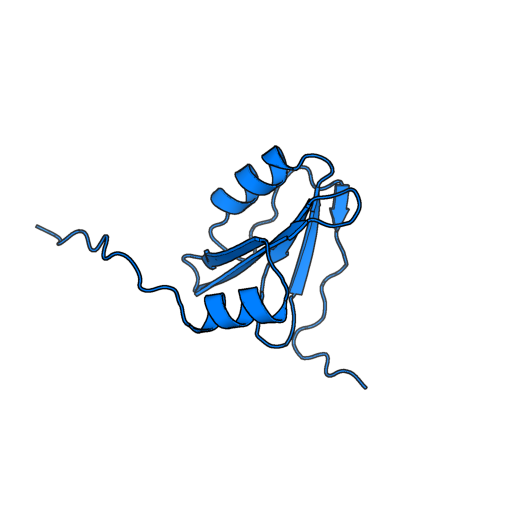-2.269 1.00 60.59 90 PRO A CA 1
ATOM 724 C C . PRO A 1 90 ? -4.038 -14.166 -3.282 1.00 60.59 90 PRO A C 1
ATOM 726 O O . PRO A 1 90 ? -4.428 -13.471 -4.227 1.00 60.59 90 PRO A O 1
ATOM 729 N N . ASP A 1 91 ? -2.766 -14.496 -3.048 1.00 60.47 91 ASP A N 1
ATOM 730 C CA . ASP A 1 91 ? -1.640 -14.123 -3.900 1.00 60.47 91 ASP A CA 1
ATOM 731 C C . ASP A 1 91 ? -1.945 -14.447 -5.358 1.00 60.47 91 ASP A C 1
ATOM 733 O O . ASP A 1 91 ? -2.353 -15.561 -5.709 1.00 60.47 91 ASP A O 1
ATOM 737 N N . ARG A 1 92 ? -1.754 -13.450 -6.220 1.00 57.91 92 ARG A N 1
ATOM 738 C CA . ARG A 1 92 ? -1.762 -13.694 -7.654 1.00 57.91 92 ARG A CA 1
ATOM 739 C C . ARG A 1 92 ? -0.396 -14.278 -8.022 1.00 57.91 92 ARG A C 1
ATOM 741 O O . ARG A 1 92 ? 0.604 -13.643 -7.710 1.00 57.91 92 ARG A O 1
ATOM 748 N N . PRO A 1 93 ? -0.315 -15.441 -8.692 1.00 56.47 93 PRO A N 1
ATOM 749 C CA . PRO A 1 93 ? 0.976 -15.959 -9.115 1.00 56.47 93 PRO A CA 1
ATOM 750 C C . PRO A 1 93 ? 1.645 -14.960 -10.066 1.00 56.47 93 PRO A C 1
ATOM 752 O O . PRO A 1 93 ? 1.027 -14.505 -11.040 1.00 56.47 93 PRO A O 1
ATOM 755 N N . VAL A 1 94 ? 2.898 -14.620 -9.759 1.00 50.75 94 VAL A N 1
ATOM 756 C CA . VAL A 1 94 ? 3.773 -13.802 -10.604 1.00 50.75 94 VAL A CA 1
ATOM 757 C C . VAL A 1 94 ? 3.792 -14.413 -12.009 1.00 50.75 94 VAL A C 1
ATOM 759 O O . VAL A 1 94 ? 4.102 -15.590 -12.177 1.00 50.75 94 VAL A O 1
ATOM 762 N N . GLY A 1 95 ? 3.388 -13.636 -13.021 1.00 51.47 95 GLY A N 1
ATOM 763 C CA . GLY A 1 95 ? 3.326 -14.086 -14.421 1.00 51.47 95 GLY A CA 1
ATOM 764 C C . GLY A 1 95 ? 1.960 -14.567 -14.931 1.00 51.47 95 GLY A C 1
ATOM 765 O O . GLY A 1 95 ? 1.876 -15.073 -16.048 1.00 51.47 95 GLY A O 1
ATOM 766 N N . ALA A 1 96 ? 0.868 -14.400 -14.176 1.00 51.28 96 ALA A N 1
ATOM 767 C CA . ALA A 1 96 ? -0.479 -14.708 -14.669 1.00 51.28 96 ALA A CA 1
ATOM 768 C C . ALA A 1 96 ? -0.964 -13.702 -15.739 1.00 51.28 96 ALA A C 1
ATOM 770 O O . ALA A 1 96 ? -1.753 -12.791 -15.443 1.00 51.28 96 ALA A O 1
ATOM 771 N N . THR A 1 97 ? -0.514 -13.896 -16.984 1.00 46.59 97 THR A N 1
ATOM 772 C CA . THR A 1 97 ? -1.073 -13.297 -18.205 1.00 46.59 97 THR A CA 1
ATOM 773 C C . THR A 1 97 ? -2.581 -13.542 -18.233 1.00 46.59 97 THR A C 1
ATOM 775 O O . THR A 1 97 ? -3.030 -14.674 -18.033 1.00 46.59 97 THR A O 1
ATOM 778 N N . ARG A 1 98 ? -3.387 -12.490 -18.445 1.00 50.25 98 ARG A N 1
ATOM 779 C CA . ARG A 1 98 ? -4.826 -12.672 -18.700 1.00 50.25 98 ARG A CA 1
ATOM 780 C C . ARG A 1 98 ? -4.962 -13.542 -19.956 1.00 50.25 98 ARG A C 1
ATOM 782 O O . ARG A 1 98 ? -4.424 -13.161 -20.992 1.00 50.25 98 ARG A O 1
ATOM 789 N N . ARG A 1 99 ? -5.614 -14.703 -19.838 1.00 42.25 99 ARG A N 1
ATOM 790 C CA . ARG A 1 99 ? -6.154 -15.403 -21.011 1.00 42.25 99 ARG A CA 1
ATOM 791 C C . ARG A 1 99 ? -7.251 -14.565 -21.649 1.00 42.25 99 ARG A C 1
ATOM 793 O O . ARG A 1 99 ? -7.951 -13.862 -20.881 1.00 42.25 99 ARG A O 1
#

Mean predicted aligned error: 8.7 Å

Sequence (99 aa):
MVPSQFAAVAPDPECETIQQLGNYLQVRRLPDGSIAALQDLLFTRALFLGCTYWGWERRFCFSDRERAASEFNKLVSDEDIPEGWIARRPDRPVGATRR